Protein AF-A0A382QF85-F1 (afdb_monomer_lite)

Structure (mmCIF, N/CA/C/O backbone):
data_AF-A0A382QF85-F1
#
_entry.id   AF-A0A382QF85-F1
#
loop_
_atom_site.group_PDB
_atom_site.id
_atom_site.type_symbol
_atom_site.label_atom_id
_atom_site.label_alt_id
_atom_site.label_comp_id
_atom_site.label_asym_id
_atom_site.label_entity_id
_atom_site.label_seq_id
_atom_site.pdbx_PDB_ins_code
_atom_site.Cartn_x
_atom_site.Cartn_y
_atom_site.Cartn_z
_atom_site.occupancy
_atom_site.B_iso_or_equiv
_atom_site.auth_seq_id
_atom_site.auth_comp_id
_atom_site.auth_asym_id
_atom_site.auth_atom_id
_atom_site.pdbx_PDB_model_num
ATOM 1 N N . VAL A 1 1 ? -5.054 -23.210 -1.619 1.00 62.28 1 VAL A N 1
ATOM 2 C CA . VAL A 1 1 ? -6.057 -22.125 -1.738 1.00 62.28 1 VAL A CA 1
ATOM 3 C C . VAL A 1 1 ? -5.375 -20.766 -1.770 1.00 62.28 1 VAL A C 1
ATOM 5 O O . VAL A 1 1 ? -5.351 -20.187 -2.841 1.00 62.28 1 VAL A O 1
ATOM 8 N N . PHE A 1 2 ? -4.727 -20.318 -0.685 1.00 68.25 2 PHE A N 1
ATOM 9 C CA . PHE A 1 2 ? -4.034 -19.016 -0.630 1.00 68.25 2 PHE A CA 1
ATOM 10 C C . PHE A 1 2 ? -3.061 -18.765 -1.786 1.00 68.25 2 PHE A C 1
ATOM 12 O O . PHE A 1 2 ? -3.203 -17.769 -2.479 1.00 68.25 2 PHE A O 1
ATOM 19 N N . LYS A 1 3 ? -2.160 -19.715 -2.067 1.00 72.56 3 LYS A N 1
ATOM 20 C CA . LYS A 1 3 ? -1.218 -19.597 -3.188 1.00 72.56 3 LYS A CA 1
ATOM 21 C C . LYS A 1 3 ? -1.907 -19.365 -4.541 1.00 72.56 3 LYS A C 1
ATOM 23 O O . LYS A 1 3 ? -1.475 -18.506 -5.283 1.00 72.56 3 LYS A O 1
ATOM 28 N N . GLY A 1 4 ? -3.015 -20.056 -4.818 1.00 78.44 4 GLY A N 1
ATOM 29 C CA . GLY A 1 4 ? -3.749 -19.868 -6.074 1.00 78.44 4 GLY A CA 1
ATOM 30 C C . GLY A 1 4 ? -4.389 -18.483 -6.193 1.00 78.44 4 GLY A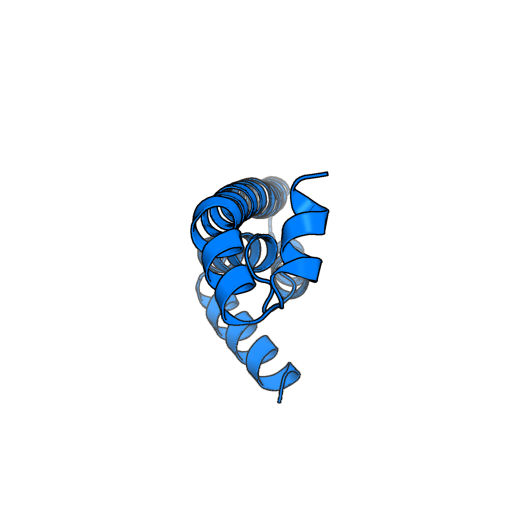 C 1
ATOM 31 O O . GLY A 1 4 ? -4.394 -17.916 -7.273 1.00 78.44 4 GLY A O 1
ATOM 32 N N . ILE A 1 5 ? -4.873 -17.912 -5.084 1.00 78.06 5 ILE A N 1
ATOM 33 C CA . ILE A 1 5 ? -5.433 -16.551 -5.066 1.00 78.06 5 ILE A CA 1
ATOM 34 C C . ILE A 1 5 ? -4.320 -15.524 -5.297 1.00 78.06 5 ILE A C 1
ATOM 36 O O . ILE A 1 5 ? -4.483 -14.606 -6.093 1.00 78.06 5 ILE A O 1
ATOM 40 N N . THR A 1 6 ? -3.182 -15.698 -4.624 1.00 79.50 6 THR A N 1
ATOM 41 C CA . THR A 1 6 ? -2.005 -14.842 -4.793 1.00 79.50 6 THR A CA 1
ATOM 42 C C . THR A 1 6 ? -1.469 -14.902 -6.221 1.00 79.50 6 THR A C 1
ATOM 44 O O . THR A 1 6 ? -1.254 -13.855 -6.820 1.00 79.50 6 THR A O 1
ATOM 47 N N . ASP A 1 7 ? -1.330 -16.101 -6.789 1.00 82.00 7 ASP A N 1
ATOM 48 C CA . ASP A 1 7 ? -0.860 -16.294 -8.162 1.00 82.00 7 ASP A CA 1
ATOM 49 C C . ASP A 1 7 ? -1.811 -15.610 -9.164 1.00 82.00 7 ASP A C 1
ATOM 51 O O . ASP A 1 7 ? -1.347 -14.892 -10.044 1.00 82.00 7 ASP A O 1
ATOM 55 N N . SER A 1 8 ? -3.135 -15.716 -8.976 1.00 83.50 8 SER A N 1
ATOM 56 C CA . SER A 1 8 ? -4.118 -15.011 -9.817 1.00 83.50 8 SER A CA 1
ATOM 57 C C . SER A 1 8 ? -4.055 -13.484 -9.691 1.00 83.50 8 SER A C 1
ATOM 59 O O . SER A 1 8 ? -4.231 -12.782 -10.684 1.00 83.50 8 SER A O 1
ATOM 61 N N . ILE A 1 9 ? -3.807 -12.950 -8.487 1.00 80.50 9 ILE A N 1
ATOM 62 C CA . ILE A 1 9 ? -3.637 -11.502 -8.271 1.00 80.50 9 ILE A CA 1
ATOM 63 C C . ILE A 1 9 ? -2.365 -11.007 -8.963 1.00 80.50 9 ILE A C 1
ATOM 65 O O . ILE A 1 9 ? -2.377 -9.927 -9.545 1.00 80.50 9 ILE A O 1
ATOM 69 N N . ILE A 1 10 ? -1.281 -11.783 -8.905 1.00 81.25 10 ILE A N 1
ATOM 70 C CA . ILE A 1 10 ? 0.007 -11.433 -9.513 1.00 81.25 10 ILE A CA 1
ATOM 71 C C . ILE A 1 10 ? -0.071 -11.506 -11.033 1.00 81.25 10 ILE A C 1
ATOM 73 O O . ILE A 1 10 ? 0.419 -10.601 -11.696 1.00 81.25 10 ILE A O 1
ATOM 77 N N . GLU A 1 11 ? -0.695 -12.547 -11.585 1.00 84.81 11 GLU A N 1
ATOM 78 C CA . GLU A 1 11 ? -0.900 -12.682 -13.028 1.00 84.81 11 GLU A CA 1
ATOM 79 C C . GLU A 1 11 ? -1.717 -11.506 -13.560 1.00 84.81 11 GLU A C 1
ATOM 81 O O . GLU A 1 11 ? -1.262 -10.806 -14.463 1.00 84.81 11 GLU A O 1
ATOM 86 N N . TRP A 1 12 ? -2.849 -11.204 -12.911 1.00 86.75 12 TRP A N 1
ATOM 87 C CA . TRP A 1 12 ? -3.644 -10.029 -13.246 1.00 86.75 12 TRP A CA 1
ATOM 88 C C . TRP A 1 12 ? -2.817 -8.752 -13.114 1.00 86.75 12 TRP A C 1
ATOM 90 O O . TRP A 1 12 ? -2.684 -8.022 -14.080 1.00 86.75 12 TRP A O 1
ATOM 100 N N . ALA A 1 13 ? -2.200 -8.474 -11.966 1.00 84.25 13 ALA A N 1
ATOM 101 C CA . ALA A 1 13 ? -1.465 -7.227 -11.756 1.00 84.25 13 ALA A CA 1
ATOM 102 C C . ALA A 1 13 ? -0.251 -7.073 -12.693 1.00 84.25 13 ALA A C 1
ATOM 104 O O . ALA A 1 13 ? 0.070 -5.954 -13.097 1.00 84.25 13 ALA A O 1
ATOM 105 N N . GLY A 1 14 ? 0.387 -8.180 -13.080 1.00 81.69 14 GLY A N 1
ATOM 106 C CA . GLY A 1 14 ? 1.478 -8.211 -14.048 1.00 81.69 14 GLY A CA 1
ATOM 107 C C . GLY A 1 14 ? 1.066 -7.708 -15.434 1.00 81.69 14 GLY A C 1
ATOM 108 O O . GLY A 1 14 ? 1.845 -6.998 -16.066 1.00 81.69 14 GLY A O 1
ATOM 109 N N . GLU A 1 15 ? -0.169 -7.974 -15.876 1.00 86.94 15 GLU A N 1
ATOM 110 C CA . GLU A 1 15 ? -0.700 -7.468 -17.156 1.00 86.94 15 GLU A CA 1
ATOM 111 C C . GLU A 1 15 ? -0.829 -5.935 -17.186 1.00 86.94 15 GLU A C 1
ATOM 113 O O . GLU A 1 15 ? -0.726 -5.317 -18.246 1.00 86.94 15 GLU A O 1
ATOM 118 N N . TRP A 1 16 ? -1.028 -5.305 -16.025 1.00 85.38 16 TRP A N 1
ATOM 119 C CA . TRP A 1 16 ? -1.232 -3.855 -15.897 1.00 85.38 16 TRP A CA 1
ATOM 120 C C . TRP A 1 16 ? 0.058 -3.088 -15.564 1.00 85.38 16 TRP A C 1
ATOM 122 O O . TRP A 1 16 ? 0.036 -1.856 -15.467 1.00 85.38 16 TRP A O 1
ATOM 132 N N . GLY A 1 17 ? 1.178 -3.789 -15.360 1.00 87.75 17 GLY A N 1
ATOM 133 C CA . GLY A 1 17 ? 2.480 -3.195 -15.055 1.00 87.75 17 GLY A CA 1
ATOM 134 C C . GLY A 1 17 ? 2.442 -2.276 -13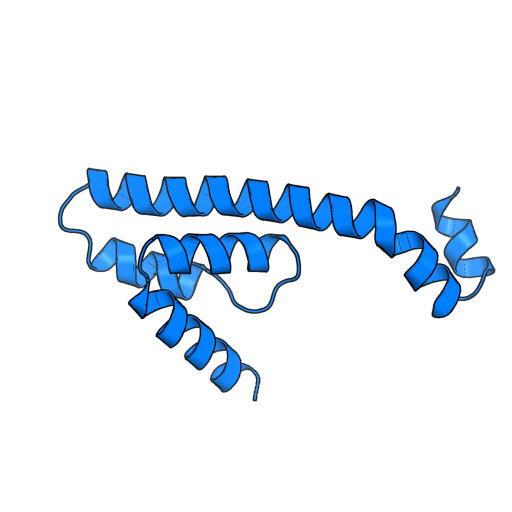.828 1.00 87.75 17 GLY A C 1
ATOM 135 O O . GLY A 1 17 ? 2.054 -2.685 -12.735 1.00 87.75 17 GLY A O 1
ATOM 136 N N . LEU A 1 18 ? 2.831 -1.005 -13.997 1.00 88.44 18 LEU A N 1
ATOM 137 C CA . LEU A 1 18 ? 2.898 -0.023 -12.900 1.00 88.44 18 LEU A CA 1
ATOM 138 C C . LEU A 1 18 ? 1.546 0.212 -12.209 1.00 88.44 18 LEU A C 1
ATOM 140 O O . LEU A 1 18 ? 1.514 0.453 -11.004 1.00 88.44 18 LEU A O 1
ATOM 144 N N . LEU A 1 19 ? 0.432 0.133 -12.943 1.00 88.38 19 LEU A N 1
ATOM 145 C CA . LEU A 1 19 ? -0.901 0.297 -12.356 1.00 88.38 19 LEU A CA 1
ATOM 146 C C . LEU A 1 19 ? -1.284 -0.907 -11.494 1.00 88.38 19 LEU A C 1
ATOM 148 O O . LEU A 1 19 ? -1.822 -0.727 -10.403 1.00 88.38 19 LEU A O 1
ATOM 152 N N . GLY A 1 20 ? -0.962 -2.119 -11.951 1.00 88.19 20 GLY A N 1
ATOM 153 C CA . GLY A 1 20 ? -1.159 -3.333 -11.162 1.00 88.19 20 GLY A CA 1
ATOM 154 C C . GLY A 1 20 ? -0.313 -3.313 -9.892 1.00 88.19 20 GLY A C 1
ATOM 155 O O . GLY A 1 20 ? -0.827 -3.572 -8.805 1.00 88.19 20 GLY A O 1
ATOM 156 N N . LEU A 1 21 ? 0.950 -2.893 -10.007 1.00 88.31 21 LEU A N 1
ATOM 157 C CA . LEU A 1 21 ? 1.840 -2.696 -8.864 1.00 88.31 21 LEU A CA 1
ATOM 158 C C . LEU A 1 21 ? 1.285 -1.681 -7.857 1.00 88.31 21 LEU A C 1
ATOM 160 O O . LEU A 1 21 ? 1.301 -1.950 -6.658 1.00 88.31 21 LEU A O 1
ATOM 164 N N . ALA A 1 22 ? 0.773 -0.540 -8.327 1.00 89.94 22 ALA A N 1
ATOM 165 C CA . ALA A 1 22 ? 0.154 0.457 -7.460 1.00 89.94 22 ALA A CA 1
ATOM 166 C C . ALA A 1 22 ? -1.037 -0.145 -6.696 1.00 89.94 22 ALA A C 1
ATOM 168 O O . ALA A 1 22 ? -1.080 -0.117 -5.470 1.00 89.94 22 ALA A O 1
ATOM 169 N N . VAL A 1 23 ? -1.978 -0.777 -7.402 1.00 88.50 23 VAL A N 1
ATOM 170 C CA . VAL A 1 23 ? -3.170 -1.366 -6.775 1.00 88.50 23 VAL A CA 1
ATOM 171 C C . VAL A 1 23 ? -2.799 -2.430 -5.742 1.00 88.50 23 VAL A C 1
ATOM 173 O O . VAL A 1 23 ? -3.349 -2.420 -4.639 1.00 88.50 23 VAL A O 1
ATOM 176 N N . VAL A 1 24 ? -1.860 -3.322 -6.064 1.00 89.38 24 VAL A N 1
ATOM 177 C CA . VAL A 1 24 ? -1.421 -4.375 -5.139 1.00 89.38 24 VAL A CA 1
ATOM 178 C C . VAL A 1 24 ? -0.687 -3.781 -3.940 1.00 89.38 24 VAL A C 1
ATOM 180 O O . VAL A 1 24 ? -0.999 -4.149 -2.812 1.00 89.38 24 VAL A O 1
ATOM 183 N N . SER A 1 25 ? 0.203 -2.809 -4.150 1.00 88.69 25 SER A N 1
ATOM 184 C CA . SER A 1 25 ? 0.943 -2.149 -3.069 1.00 88.69 25 SER A CA 1
ATOM 185 C C . SER A 1 25 ? 0.033 -1.346 -2.128 1.00 88.69 25 SER A C 1
ATOM 187 O O . SER A 1 25 ? 0.170 -1.436 -0.908 1.00 88.69 25 SER A O 1
ATOM 189 N N . ALA A 1 26 ? -0.954 -0.620 -2.661 1.00 90.44 26 ALA A N 1
ATOM 190 C CA . ALA A 1 26 ? -1.946 0.079 -1.845 1.00 90.44 26 ALA A CA 1
ATOM 191 C C . ALA A 1 26 ? -2.850 -0.891 -1.070 1.00 90.44 26 ALA A C 1
ATOM 193 O O . ALA A 1 26 ? -3.156 -0.665 0.101 1.00 90.44 26 ALA A O 1
ATOM 194 N N . SER A 1 27 ? -3.286 -1.972 -1.721 1.00 87.81 27 SER A N 1
ATOM 195 C CA . SER A 1 27 ? -4.170 -2.966 -1.103 1.00 87.81 27 SER A CA 1
ATOM 196 C C . SER A 1 27 ? -3.459 -3.757 -0.009 1.00 87.81 27 SER A C 1
ATOM 198 O O . SER A 1 27 ? -4.065 -4.056 1.022 1.00 87.81 27 SER A O 1
ATOM 200 N N . GLU A 1 28 ? -2.177 -4.075 -0.209 1.00 86.56 28 GLU A N 1
ATOM 201 C CA . GLU A 1 28 ? -1.339 -4.699 0.811 1.00 86.56 28 GLU A CA 1
ATOM 202 C C . GLU A 1 28 ? -1.255 -3.812 2.054 1.00 86.56 28 GLU A C 1
ATOM 204 O O . GLU A 1 28 ? -1.601 -4.266 3.142 1.00 86.56 28 GLU A O 1
ATOM 209 N N . ALA A 1 29 ? -0.897 -2.537 1.874 1.00 85.44 29 ALA A N 1
ATOM 210 C CA . ALA A 1 29 ? -0.772 -1.577 2.966 1.00 85.44 29 ALA A CA 1
ATOM 211 C C . ALA A 1 29 ? -2.088 -1.349 3.735 1.00 85.44 29 ALA A C 1
ATOM 213 O O . ALA A 1 29 ? -2.060 -0.971 4.905 1.00 85.44 29 ALA A O 1
ATOM 214 N N . ALA A 1 30 ? -3.238 -1.563 3.089 1.00 85.31 30 ALA A N 1
ATOM 215 C CA . ALA A 1 30 ? -4.548 -1.345 3.691 1.00 85.31 30 ALA A CA 1
ATOM 216 C C . ALA A 1 30 ? -5.112 -2.578 4.423 1.00 85.31 30 ALA A C 1
ATOM 218 O O . ALA A 1 30 ? -5.622 -2.437 5.532 1.00 85.31 30 ALA A O 1
ATOM 219 N N . LEU A 1 31 ? -5.119 -3.758 3.784 1.00 79.69 31 LEU A N 1
ATOM 220 C CA . LEU A 1 31 ? -5.928 -4.921 4.216 1.00 79.69 31 LEU A CA 1
ATOM 221 C C . LEU A 1 31 ? -5.249 -6.294 3.997 1.00 79.69 31 LEU A C 1
ATOM 223 O O . LEU A 1 31 ? -5.791 -7.322 4.395 1.00 79.69 31 LEU A O 1
ATOM 227 N N . GLN A 1 32 ? -4.077 -6.295 3.363 1.00 69.06 32 GLN A N 1
ATOM 228 C CA . GLN A 1 32 ? -3.129 -7.395 3.142 1.00 69.06 32 GLN A CA 1
ATOM 229 C C . GLN A 1 32 ? -3.613 -8.724 2.506 1.00 69.06 32 GLN A C 1
ATOM 231 O O . GLN A 1 32 ? -3.726 -9.744 3.188 1.00 69.06 32 GLN A O 1
ATOM 236 N N . PRO A 1 33 ? -3.777 -8.769 1.164 1.00 66.69 33 PRO A N 1
ATOM 237 C CA . PRO A 1 33 ? -4.010 -10.022 0.426 1.00 66.69 33 PRO A CA 1
ATOM 238 C C . PRO A 1 33 ? -2.766 -10.685 -0.214 1.00 66.69 33 PRO A C 1
ATOM 240 O O . PRO A 1 33 ? -2.680 -11.912 -0.215 1.00 66.69 33 PRO A O 1
ATOM 243 N N . ALA A 1 34 ? -1.807 -9.941 -0.780 1.00 69.88 34 ALA A N 1
ATOM 244 C CA . ALA A 1 34 ? -0.612 -10.511 -1.426 1.00 69.88 34 ALA A CA 1
ATOM 245 C C . ALA A 1 34 ? 0.590 -9.544 -1.362 1.00 69.88 34 ALA A C 1
ATOM 247 O O . ALA A 1 34 ? 0.367 -8.345 -1.530 1.00 69.88 34 ALA A O 1
ATOM 248 N N . PRO A 1 35 ? 1.837 -10.033 -1.167 1.00 77.12 35 PRO A N 1
ATOM 249 C CA . PRO A 1 35 ? 3.023 -9.175 -1.115 1.00 77.12 35 PRO A CA 1
ATOM 250 C C . PRO A 1 35 ? 3.337 -8.555 -2.492 1.00 77.12 35 PRO A C 1
ATOM 252 O O . PRO A 1 35 ? 3.460 -9.303 -3.471 1.00 77.12 35 PRO A O 1
ATOM 255 N N . PRO A 1 36 ? 3.517 -7.226 -2.601 1.00 79.75 36 PRO A N 1
ATOM 256 C CA . PRO A 1 36 ? 3.865 -6.539 -3.841 1.00 79.75 36 PRO A CA 1
ATOM 257 C C . PRO A 1 36 ? 5.282 -6.881 -4.307 1.00 79.75 36 PRO A C 1
ATOM 259 O O . PRO A 1 36 ? 5.580 -6.709 -5.485 1.00 79.75 36 PRO A O 1
ATOM 262 N N . ASP A 1 37 ? 6.144 -7.419 -3.438 1.00 82.06 37 ASP A N 1
ATOM 263 C CA . ASP A 1 37 ? 7.498 -7.872 -3.783 1.00 82.06 37 ASP A CA 1
ATOM 264 C C . ASP A 1 37 ? 7.503 -8.866 -4.950 1.00 82.06 37 ASP A C 1
ATOM 266 O O . ASP A 1 37 ? 8.402 -8.849 -5.792 1.00 82.06 37 ASP A O 1
ATOM 270 N N . LEU A 1 38 ? 6.459 -9.697 -5.038 1.00 80.44 38 LEU A N 1
ATOM 271 C CA . LEU A 1 38 ? 6.292 -10.680 -6.108 1.00 80.44 38 LEU A CA 1
ATOM 272 C C . LEU A 1 38 ? 6.067 -10.029 -7.482 1.00 80.44 38 LEU A C 1
ATOM 274 O O . LEU A 1 38 ? 6.306 -10.676 -8.497 1.00 80.44 38 LEU A O 1
ATOM 278 N N . LEU A 1 39 ? 5.660 -8.756 -7.517 1.00 84.12 39 LEU A N 1
ATOM 279 C CA . LEU A 1 39 ? 5.547 -7.935 -8.726 1.00 84.12 39 LEU A CA 1
ATOM 280 C C . LEU A 1 39 ? 6.763 -7.023 -8.914 1.00 84.12 39 LEU A C 1
ATOM 282 O O . LEU A 1 39 ? 7.268 -6.899 -10.027 1.00 84.12 39 LEU A O 1
ATOM 286 N N . VAL A 1 40 ? 7.277 -6.415 -7.841 1.00 86.62 40 VAL A N 1
ATOM 287 C CA . VAL A 1 40 ? 8.423 -5.492 -7.918 1.00 86.62 40 VAL A CA 1
ATOM 288 C C . VAL A 1 40 ? 9.662 -6.194 -8.471 1.00 86.62 40 VAL A C 1
ATOM 290 O O . VAL A 1 40 ? 10.308 -5.661 -9.371 1.00 86.62 40 VAL A O 1
ATOM 293 N N . ILE A 1 41 ? 9.990 -7.392 -7.976 1.00 88.06 41 ILE A N 1
ATOM 294 C CA . ILE A 1 41 ? 11.193 -8.127 -8.394 1.00 88.06 41 ILE A CA 1
ATOM 295 C C . ILE A 1 41 ? 11.207 -8.398 -9.910 1.00 88.06 41 ILE A C 1
ATOM 297 O O . ILE A 1 41 ? 12.168 -7.982 -10.559 1.00 88.06 41 ILE A O 1
ATOM 301 N N . PRO A 1 42 ? 10.192 -9.050 -10.518 1.00 87.50 42 PRO A N 1
ATOM 302 C CA . PRO A 1 42 ? 10.211 -9.302 -11.957 1.00 87.50 42 PRO A CA 1
ATOM 303 C C . PRO A 1 42 ? 10.180 -8.014 -12.789 1.00 87.50 42 PRO A C 1
ATOM 305 O O . PRO A 1 42 ? 10.838 -7.958 -13.824 1.00 87.50 42 PRO A O 1
ATOM 308 N N . MET A 1 43 ? 9.489 -6.963 -12.334 1.00 86.94 43 MET A N 1
ATOM 309 C CA . MET A 1 43 ? 9.456 -5.679 -13.045 1.00 86.94 43 MET A CA 1
ATOM 310 C C . MET A 1 43 ? 10.816 -4.975 -13.047 1.00 86.94 43 MET A C 1
ATOM 312 O O . MET A 1 43 ? 11.225 -4.442 -14.073 1.00 86.94 43 MET A O 1
ATOM 316 N N . VAL A 1 44 ? 11.539 -4.995 -11.924 1.00 89.94 44 VAL A N 1
ATOM 317 C CA . VAL A 1 44 ? 12.894 -4.427 -11.834 1.00 89.94 44 VAL A CA 1
ATOM 318 C C . VAL A 1 44 ? 13.888 -5.245 -12.658 1.00 89.94 44 VAL A C 1
ATOM 320 O O . VAL A 1 44 ? 14.758 -4.669 -13.303 1.00 89.94 44 VAL A O 1
ATOM 323 N N . LEU A 1 45 ? 13.759 -6.576 -12.673 1.00 88.81 45 LEU A N 1
ATOM 324 C CA . LEU A 1 45 ? 14.607 -7.445 -13.498 1.00 88.81 45 LEU A CA 1
ATOM 325 C C . LEU A 1 45 ? 14.361 -7.261 -15.004 1.00 88.81 45 LEU A C 1
ATOM 327 O O . LEU A 1 45 ? 15.279 -7.476 -15.790 1.00 88.81 45 LEU A O 1
ATOM 331 N N . GLY A 1 46 ? 13.142 -6.885 -15.395 1.00 87.25 46 GLY A N 1
ATOM 332 C CA . GLY A 1 46 ? 12.771 -6.574 -16.777 1.00 87.25 46 GLY A CA 1
ATOM 333 C C . GLY A 1 46 ? 12.975 -5.112 -17.182 1.00 87.25 46 GLY A C 1
ATOM 334 O O . GLY A 1 46 ? 12.607 -4.752 -18.295 1.00 87.25 46 GLY A O 1
ATOM 335 N N . ALA A 1 47 ? 13.509 -4.263 -16.301 1.00 89.69 47 ALA A N 1
ATOM 336 C CA . ALA A 1 47 ? 13.710 -2.847 -16.581 1.00 89.69 47 ALA A CA 1
ATOM 337 C C . ALA A 1 47 ? 14.958 -2.615 -17.449 1.00 89.69 47 ALA A C 1
ATOM 339 O O . ALA A 1 47 ? 16.057 -3.054 -17.108 1.00 89.69 47 ALA A O 1
ATOM 340 N N . ASP A 1 48 ? 14.800 -1.858 -18.535 1.00 88.94 48 ASP A N 1
ATOM 341 C CA . ASP A 1 48 ? 15.886 -1.540 -19.471 1.00 88.94 48 ASP A CA 1
ATOM 342 C C . ASP A 1 48 ? 16.784 -0.387 -18.984 1.00 88.94 48 ASP A C 1
ATOM 344 O O . ASP A 1 48 ? 17.896 -0.194 -19.485 1.00 88.94 48 ASP A O 1
ATOM 348 N N . SER A 1 49 ? 16.323 0.403 -18.006 1.00 92.62 49 SER A N 1
ATOM 349 C CA . SER A 1 49 ? 17.053 1.564 -17.499 1.00 92.62 49 SER A CA 1
ATOM 350 C C . SER A 1 49 ? 16.885 1.797 -15.995 1.00 92.62 49 SER A C 1
ATOM 352 O O . SER A 1 49 ? 15.887 1.429 -15.375 1.00 92.62 49 SER A O 1
ATOM 354 N N . SER A 1 50 ? 17.843 2.512 -15.394 1.00 90.62 50 SER A N 1
ATOM 355 C CA . SER A 1 50 ? 17.750 2.944 -13.991 1.00 90.62 50 SER A CA 1
ATOM 356 C C . SER A 1 50 ? 16.568 3.884 -13.726 1.00 90.62 50 SER A C 1
ATOM 358 O O . SER A 1 50 ? 16.113 3.982 -12.587 1.00 90.62 50 SER A O 1
ATOM 360 N N . LEU A 1 51 ? 16.078 4.587 -14.755 1.00 92.50 51 LEU A N 1
ATOM 361 C CA . LEU A 1 51 ? 14.904 5.453 -14.640 1.00 92.50 51 LEU A CA 1
ATOM 362 C C . LEU A 1 51 ? 13.623 4.628 -14.481 1.00 92.50 51 LEU A C 1
ATOM 364 O O . LEU A 1 51 ? 12.769 5.000 -13.678 1.00 92.50 51 LEU A O 1
ATOM 368 N N . ASP A 1 52 ? 13.524 3.490 -15.167 1.00 90.12 52 ASP A N 1
ATOM 369 C CA . ASP A 1 52 ? 12.373 2.588 -15.058 1.00 90.12 52 ASP A CA 1
ATOM 370 C C . ASP A 1 52 ? 12.320 1.939 -13.672 1.00 90.12 52 ASP A C 1
ATOM 372 O O . ASP A 1 52 ? 11.268 1.914 -13.035 1.00 90.12 52 ASP A O 1
ATOM 376 N N . ILE A 1 53 ? 13.474 1.518 -13.142 1.00 91.94 53 ILE A N 1
ATOM 377 C CA . ILE A 1 53 ? 13.589 1.011 -11.764 1.00 91.94 53 ILE A CA 1
ATOM 378 C C . ILE A 1 53 ? 13.125 2.072 -10.761 1.00 91.94 53 ILE A C 1
ATOM 380 O O . ILE A 1 53 ? 12.355 1.775 -9.845 1.00 91.94 53 ILE A O 1
ATOM 384 N N . LEU A 1 54 ? 13.561 3.322 -10.940 1.00 93.62 54 LEU A N 1
ATOM 385 C CA . LEU A 1 54 ? 13.157 4.421 -10.069 1.00 93.62 54 LEU A CA 1
ATOM 386 C C . LEU A 1 54 ? 11.647 4.672 -10.147 1.00 93.62 54 LEU A C 1
ATOM 388 O O . LEU A 1 54 ? 11.019 4.872 -9.109 1.00 93.62 54 LEU A O 1
ATOM 392 N N . ALA A 1 55 ? 11.051 4.606 -11.339 1.00 92.69 55 ALA A N 1
ATOM 393 C CA . ALA A 1 55 ? 9.608 4.738 -11.515 1.00 92.69 55 ALA A CA 1
ATOM 394 C C . ALA A 1 55 ? 8.836 3.621 -10.793 1.00 92.69 55 ALA A C 1
ATOM 396 O O . ALA A 1 55 ? 7.890 3.916 -10.064 1.00 92.69 55 ALA A O 1
ATOM 397 N N . ILE A 1 56 ? 9.266 2.361 -10.927 1.00 91.75 56 ILE A N 1
ATOM 398 C C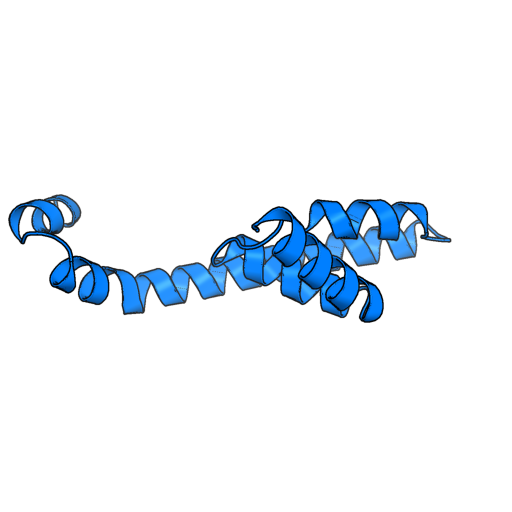A . ILE A 1 56 ? 8.665 1.201 -10.246 1.00 91.75 56 ILE A CA 1
ATOM 399 C C . ILE A 1 56 ? 8.670 1.404 -8.726 1.00 91.75 56 ILE A C 1
ATOM 401 O O . ILE A 1 56 ? 7.626 1.308 -8.077 1.00 91.75 56 ILE A O 1
ATOM 405 N N . VAL A 1 57 ? 9.833 1.730 -8.153 1.00 91.50 57 VAL A N 1
ATOM 406 C CA . VAL A 1 57 ? 9.991 1.914 -6.701 1.00 91.50 57 VAL A CA 1
ATOM 407 C C . VAL A 1 57 ? 9.182 3.109 -6.200 1.00 91.50 57 VAL A C 1
ATOM 409 O O . VAL A 1 57 ? 8.554 3.035 -5.141 1.00 91.50 57 VAL A O 1
ATOM 412 N N . LEU A 1 58 ? 9.156 4.207 -6.955 1.00 94.06 58 LEU A N 1
ATOM 413 C CA . LEU A 1 58 ? 8.436 5.418 -6.573 1.00 94.06 58 LEU A CA 1
ATOM 414 C C . LEU A 1 58 ? 6.919 5.202 -6.601 1.00 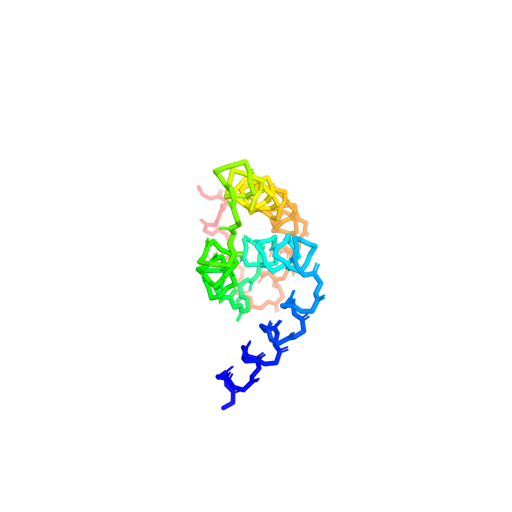94.06 58 LEU A C 1
ATOM 416 O O . LEU A 1 58 ? 6.229 5.611 -5.667 1.00 94.06 58 LEU A O 1
ATOM 420 N N . VAL A 1 59 ? 6.410 4.501 -7.618 1.00 94.44 59 VAL A N 1
ATOM 421 C CA . VAL A 1 59 ? 4.997 4.111 -7.706 1.00 94.44 59 VAL A CA 1
ATOM 422 C C . VAL A 1 59 ? 4.612 3.206 -6.541 1.00 94.44 59 VAL A C 1
ATOM 424 O O . VAL A 1 59 ? 3.630 3.501 -5.862 1.00 94.44 59 VAL A O 1
ATOM 427 N N . ALA A 1 60 ? 5.396 2.160 -6.258 1.00 92.25 60 ALA A N 1
ATOM 428 C CA . ALA A 1 60 ? 5.146 1.279 -5.118 1.00 92.25 60 ALA A CA 1
ATOM 429 C C . ALA A 1 60 ? 5.126 2.064 -3.797 1.00 92.25 60 ALA A C 1
ATOM 431 O O . ALA A 1 60 ? 4.187 1.957 -3.016 1.00 92.25 60 ALA A O 1
ATOM 432 N N . THR A 1 61 ? 6.113 2.934 -3.576 1.00 93.00 61 THR A N 1
ATOM 433 C CA . THR A 1 61 ? 6.227 3.705 -2.329 1.00 93.00 61 THR A CA 1
ATOM 434 C C . THR A 1 61 ? 5.051 4.663 -2.138 1.00 93.00 61 THR A C 1
ATOM 436 O O . THR A 1 61 ? 4.422 4.671 -1.081 1.00 93.00 61 THR A O 1
ATOM 439 N N . ILE A 1 62 ? 4.723 5.466 -3.156 1.00 96.00 62 ILE A N 1
ATOM 440 C CA . ILE A 1 62 ? 3.614 6.427 -3.072 1.00 96.00 62 ILE A CA 1
ATOM 441 C C . ILE A 1 62 ? 2.291 5.688 -2.890 1.00 96.00 62 ILE A C 1
ATOM 443 O O . ILE A 1 62 ? 1.474 6.077 -2.056 1.00 96.00 62 ILE A O 1
ATOM 447 N N . SER A 1 63 ? 2.081 4.614 -3.649 1.00 93.38 63 SER A N 1
ATOM 448 C CA . SER A 1 63 ? 0.840 3.857 -3.584 1.00 93.38 63 SER A CA 1
ATOM 449 C C . SER A 1 63 ? 0.665 3.147 -2.242 1.00 93.38 63 SER A C 1
ATOM 451 O O . SER A 1 63 ? -0.427 3.190 -1.682 1.00 93.38 63 SER A O 1
ATOM 453 N N . SER A 1 64 ? 1.745 2.613 -1.666 1.00 92.62 64 SER A N 1
ATOM 454 C CA . SER A 1 64 ? 1.762 2.070 -0.305 1.00 92.62 64 SER A CA 1
ATOM 455 C C . SER A 1 64 ? 1.340 3.115 0.732 1.00 92.62 64 SER A C 1
ATOM 457 O O . SER A 1 64 ? 0.439 2.861 1.528 1.00 92.62 64 SER A O 1
ATOM 459 N N . VAL A 1 65 ? 1.906 4.329 0.685 1.00 94.81 65 VAL A N 1
ATOM 460 C CA . VAL A 1 65 ? 1.528 5.412 1.612 1.00 94.81 65 VAL A CA 1
ATOM 461 C C . VAL A 1 65 ? 0.054 5.788 1.454 1.00 94.81 65 VAL A C 1
ATOM 463 O O . VAL A 1 65 ? -0.654 5.936 2.449 1.00 94.81 65 VAL A O 1
ATOM 466 N N . VAL A 1 66 ? -0.436 5.906 0.217 1.00 94.75 66 VAL A N 1
ATOM 467 C CA . VAL A 1 66 ? -1.856 6.189 -0.053 1.00 94.75 66 VAL A CA 1
ATOM 468 C C . VAL A 1 66 ? -2.752 5.068 0.479 1.00 94.75 66 VAL A C 1
ATOM 470 O O . VAL A 1 66 ? -3.764 5.348 1.121 1.00 94.75 66 VAL A O 1
ATOM 473 N N . GLY A 1 67 ? -2.363 3.810 0.266 1.00 92.38 67 GLY A N 1
ATOM 474 C CA . GLY A 1 67 ? -3.049 2.636 0.798 1.00 92.38 67 GLY A CA 1
ATOM 475 C C . GLY A 1 67 ? -3.099 2.631 2.323 1.00 92.38 67 GLY A C 1
ATOM 476 O O . GLY A 1 67 ? -4.169 2.442 2.893 1.00 92.38 67 GLY A O 1
ATOM 477 N N . ALA A 1 68 ? -1.983 2.938 2.987 1.00 92.06 68 ALA A N 1
ATOM 478 C CA . ALA A 1 68 ? -1.900 3.025 4.442 1.00 92.06 68 ALA A CA 1
ATOM 479 C C . ALA A 1 68 ? -2.790 4.141 5.009 1.00 92.06 68 ALA A C 1
ATOM 481 O O . ALA A 1 68 ? -3.502 3.930 5.989 1.00 92.06 68 ALA A O 1
ATOM 482 N N . VAL A 1 69 ? -2.806 5.320 4.377 1.00 94.69 69 VAL A N 1
ATOM 483 C CA . VAL A 1 69 ? -3.691 6.429 4.775 1.00 94.69 69 VAL A CA 1
ATOM 484 C C . VAL A 1 69 ? -5.162 6.051 4.581 1.00 94.69 69 VAL A C 1
ATOM 486 O O . VAL A 1 69 ? -5.985 6.302 5.463 1.00 94.69 69 VAL A O 1
ATOM 489 N N . GLY A 1 70 ? -5.500 5.411 3.459 1.00 93.00 70 GLY A N 1
ATOM 490 C CA . GLY A 1 70 ? -6.848 4.905 3.200 1.00 93.00 70 GLY A CA 1
ATOM 491 C C . GLY A 1 70 ? -7.277 3.838 4.211 1.00 93.00 70 GLY A C 1
ATOM 492 O O . GLY A 1 70 ? -8.364 3.930 4.781 1.00 93.00 70 GLY A O 1
ATOM 493 N N . GLY A 1 71 ? -6.399 2.874 4.493 1.00 91.00 71 GLY A N 1
ATOM 494 C CA . GLY A 1 71 ? -6.600 1.824 5.491 1.00 91.00 71 GLY A CA 1
ATOM 495 C C . GLY A 1 71 ? -6.773 2.384 6.901 1.00 91.00 71 GLY A C 1
ATOM 496 O O . GLY A 1 71 ? -7.690 1.980 7.613 1.00 91.00 71 GLY A O 1
ATOM 497 N N . TYR A 1 72 ? -5.976 3.388 7.278 1.00 91.00 72 TYR A N 1
ATOM 498 C CA . TYR A 1 72 ? -6.146 4.114 8.536 1.00 91.00 72 TYR A CA 1
ATOM 499 C C . TYR A 1 72 ? -7.517 4.791 8.615 1.00 91.00 72 TYR A C 1
ATOM 501 O O . TYR A 1 72 ? -8.209 4.663 9.623 1.00 91.00 72 TYR A O 1
ATOM 509 N N . GLY A 1 73 ? -7.952 5.450 7.536 1.00 91.44 73 GLY A N 1
ATOM 510 C CA . GLY A 1 73 ? -9.290 6.033 7.447 1.00 91.44 73 GLY A CA 1
ATOM 511 C C . GLY A 1 73 ? -10.384 4.990 7.682 1.00 91.44 73 GLY A C 1
ATOM 512 O O . GLY A 1 73 ? -11.252 5.188 8.530 1.00 91.44 73 GLY A O 1
ATOM 513 N N . ILE A 1 74 ? -10.307 3.844 6.999 1.00 89.44 74 ILE A N 1
ATOM 514 C CA . ILE A 1 74 ? -11.231 2.720 7.213 1.00 89.44 74 ILE A CA 1
ATOM 515 C C . ILE A 1 74 ? -11.197 2.268 8.677 1.00 89.44 74 ILE A C 1
ATOM 517 O O . ILE A 1 74 ? -12.253 2.083 9.274 1.00 89.44 74 ILE A O 1
ATOM 521 N N . GLY A 1 75 ? -10.015 2.149 9.284 1.00 88.56 75 GLY A N 1
ATOM 522 C CA . GLY A 1 75 ? -9.859 1.786 10.692 1.00 88.56 75 GLY A CA 1
ATOM 523 C C . GLY A 1 75 ? -10.533 2.770 11.651 1.00 88.56 75 GLY A C 1
ATOM 524 O O . GLY A 1 75 ? -11.220 2.345 12.576 1.00 88.56 75 GLY A O 1
ATOM 525 N N . VAL A 1 76 ? -10.413 4.076 11.406 1.00 88.69 76 VAL A N 1
ATOM 526 C CA . VAL A 1 76 ? -11.047 5.113 12.235 1.00 88.69 76 VAL A CA 1
ATOM 527 C C . VAL A 1 76 ? -12.574 5.051 12.148 1.00 88.69 76 VAL A C 1
ATOM 529 O O . VAL A 1 76 ? -13.247 5.124 13.175 1.00 88.69 76 VAL A O 1
ATOM 532 N N . TYR A 1 77 ? -13.137 4.890 10.946 1.00 88.62 77 TYR A N 1
ATOM 533 C CA . TYR A 1 77 ? -14.594 4.899 10.761 1.00 88.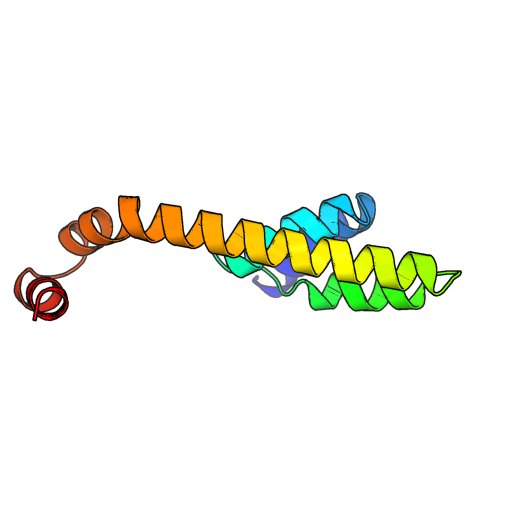62 77 TYR A CA 1
ATOM 534 C C . TYR A 1 77 ? -15.257 3.553 11.067 1.00 88.62 77 TYR A C 1
ATOM 536 O O . TYR A 1 77 ? -16.359 3.518 11.612 1.00 88.62 77 TYR A O 1
ATOM 544 N N . ALA A 1 78 ? -14.614 2.444 10.705 1.00 88.00 78 ALA A N 1
ATOM 545 C CA . ALA A 1 78 ? -15.185 1.106 10.810 1.00 88.00 78 ALA A CA 1
ATOM 546 C C . ALA A 1 78 ? -14.679 0.323 12.032 1.00 88.00 78 ALA A C 1
ATOM 548 O O . ALA A 1 78 ? -15.342 -0.623 12.448 1.00 88.00 78 ALA A O 1
ATOM 549 N N . GLY A 1 79 ? -13.554 0.708 12.643 1.00 86.75 79 GLY A N 1
ATOM 550 C CA . GLY A 1 79 ? -12.925 -0.049 13.729 1.00 86.75 79 GLY A CA 1
ATOM 551 C C . GLY A 1 79 ? -13.824 -0.211 14.952 1.00 86.75 79 GLY A C 1
ATOM 552 O O . GLY A 1 79 ? -14.176 -1.333 15.311 1.00 86.75 79 GLY A O 1
ATOM 553 N N . ARG A 1 80 ? -14.254 0.898 15.566 1.00 84.00 80 ARG A N 1
ATOM 554 C CA . ARG A 1 80 ? -15.114 0.879 16.763 1.00 84.00 80 ARG A CA 1
ATOM 555 C C . ARG A 1 80 ? -16.484 0.210 16.539 1.00 84.00 80 ARG A C 1
ATOM 557 O O . ARG A 1 80 ? -16.803 -0.687 17.316 1.00 84.00 80 ARG A O 1
ATOM 564 N N . PRO A 1 81 ? -17.259 0.522 15.477 1.00 85.12 81 PRO A N 1
ATOM 565 C CA . PRO A 1 81 ? -18.556 -0.126 15.263 1.00 85.12 81 PRO A CA 1
ATOM 566 C C . PRO A 1 81 ? -18.445 -1.618 14.920 1.00 85.12 81 PRO A C 1
ATOM 568 O O . PRO A 1 81 ? -19.358 -2.380 15.232 1.00 85.12 81 PRO A O 1
ATOM 571 N N . ILE A 1 82 ? -17.352 -2.068 14.290 1.00 86.88 82 ILE A N 1
ATOM 572 C CA . ILE A 1 82 ? -17.101 -3.504 14.095 1.00 86.88 82 ILE A CA 1
ATOM 573 C C . ILE A 1 82 ? -16.746 -4.156 15.436 1.00 86.88 82 ILE A C 1
ATOM 575 O O . ILE A 1 82 ? -17.307 -5.197 15.771 1.00 86.88 82 ILE A O 1
ATOM 579 N N . LEU A 1 83 ? -15.865 -3.542 16.228 1.00 85.25 83 LEU A N 1
ATOM 580 C CA . LEU A 1 83 ? -15.458 -4.072 17.531 1.00 85.25 83 LEU A CA 1
ATOM 581 C C . LEU A 1 83 ? -16.634 -4.202 18.500 1.00 85.25 83 LEU A C 1
ATOM 583 O O . LEU A 1 83 ? -16.796 -5.262 19.088 1.00 85.25 83 LEU A O 1
ATOM 587 N N . GLU A 1 84 ? -17.501 -3.197 18.608 1.00 85.06 84 GLU A N 1
ATOM 588 C CA . GLU A 1 84 ? -18.708 -3.245 19.453 1.00 85.06 84 GLU A CA 1
ATOM 589 C C . GLU A 1 84 ? -19.690 -4.354 19.030 1.00 85.06 84 GLU A C 1
ATOM 591 O O . GLU A 1 84 ? -20.488 -4.832 19.833 1.00 85.06 84 GLU A O 1
ATOM 596 N N . ARG A 1 85 ? -19.631 -4.805 17.770 1.00 85.44 85 ARG A N 1
ATOM 597 C CA . ARG A 1 85 ? -20.506 -5.861 17.244 1.00 85.44 85 ARG A CA 1
ATOM 598 C C . ARG A 1 85 ? -19.984 -7.276 17.499 1.00 85.44 85 ARG A C 1
ATOM 600 O O . ARG A 1 85 ? -20.779 -8.213 17.513 1.00 85.44 85 ARG A O 1
ATOM 607 N N . PHE A 1 86 ? -18.669 -7.437 17.651 1.00 85.56 86 PHE A N 1
ATOM 608 C CA . PHE A 1 86 ? -18.006 -8.744 17.761 1.00 85.56 86 PHE A CA 1
ATOM 609 C C . PHE A 1 86 ? -17.267 -8.967 19.089 1.00 85.56 86 PHE A C 1
ATOM 611 O O . PHE A 1 86 ? -16.980 -10.114 19.431 1.00 85.56 86 PHE A O 1
ATOM 618 N N . ALA A 1 87 ? -16.957 -7.913 19.842 1.00 82.88 87 ALA A N 1
ATOM 619 C CA . ALA A 1 87 ? -16.248 -7.971 21.115 1.00 82.88 87 ALA A CA 1
ATOM 620 C C . ALA A 1 87 ? -17.151 -7.540 22.280 1.00 82.88 87 ALA A C 1
ATOM 622 O O . ALA A 1 87 ? -18.118 -6.808 22.107 1.00 82.88 87 ALA A O 1
ATOM 623 N N . SER A 1 88 ? -16.825 -8.005 23.489 1.00 78.62 88 SER A N 1
ATOM 624 C CA . SER A 1 88 ? -17.548 -7.620 24.707 1.00 78.62 88 SER A CA 1
ATOM 625 C C . SER A 1 88 ? -17.206 -6.194 25.153 1.00 78.62 88 SER A C 1
ATOM 627 O O . SER A 1 88 ? -16.054 -5.772 25.018 1.00 78.62 88 SER A O 1
ATOM 629 N N . ASP A 1 89 ? -18.159 -5.500 25.780 1.00 78.12 89 ASP A N 1
ATOM 630 C CA . ASP A 1 89 ? -17.992 -4.125 26.282 1.00 78.12 89 ASP A CA 1
ATOM 631 C C . ASP A 1 89 ? -16.763 -3.966 27.193 1.00 78.12 89 ASP A C 1
ATOM 633 O O . ASP A 1 89 ? -16.050 -2.968 27.128 1.00 78.12 89 ASP A O 1
ATOM 637 N N . ALA A 1 90 ? -16.445 -4.991 27.993 1.00 76.81 90 ALA A N 1
ATOM 638 C CA . ALA A 1 90 ? -15.267 -5.006 28.860 1.00 76.81 90 ALA A CA 1
ATOM 639 C C . ALA A 1 90 ? -13.933 -5.018 28.086 1.00 76.81 90 ALA A C 1
ATOM 641 O O . ALA A 1 90 ? -12.915 -4.561 28.603 1.00 76.81 90 ALA A O 1
ATOM 642 N N . THR A 1 91 ? -13.910 -5.560 26.863 1.00 77.62 91 THR A N 1
ATOM 643 C CA . THR A 1 91 ? -12.736 -5.536 25.975 1.00 77.62 91 THR A CA 1
ATOM 644 C C . THR A 1 91 ? -12.628 -4.204 25.244 1.00 77.62 91 THR A C 1
ATOM 646 O O . THR A 1 91 ? -11.527 -3.672 25.137 1.00 77.62 91 THR A O 1
ATOM 649 N N . VAL A 1 92 ? -13.755 -3.641 24.796 1.00 79.06 92 VAL A N 1
ATOM 650 C CA . VAL A 1 92 ? -13.790 -2.333 24.122 1.00 79.06 92 VAL A CA 1
ATOM 651 C C . VAL A 1 92 ? -13.381 -1.217 25.085 1.00 79.06 92 VAL A C 1
ATOM 653 O O . VAL A 1 92 ? -12.556 -0.385 24.727 1.00 79.06 92 VAL A O 1
ATOM 656 N N . ALA A 1 93 ? -13.840 -1.263 26.339 1.00 81.69 93 ALA A N 1
ATOM 657 C CA . ALA A 1 93 ? -13.496 -0.277 27.366 1.00 81.69 93 ALA A CA 1
ATOM 658 C C . ALA A 1 93 ? -11.991 -0.189 27.672 1.00 81.69 93 ALA A C 1
ATOM 660 O O . ALA A 1 93 ? -11.542 0.823 28.194 1.00 81.69 93 ALA A O 1
ATOM 661 N N . ARG A 1 94 ? -11.195 -1.220 27.341 1.00 82.06 94 ARG A N 1
ATOM 662 C CA . ARG A 1 94 ? -9.728 -1.184 27.491 1.00 82.06 94 ARG A CA 1
ATOM 663 C C . ARG A 1 94 ? -9.029 -0.290 26.468 1.00 82.06 94 ARG A C 1
ATOM 665 O O . ARG A 1 94 ? -7.866 0.032 26.671 1.00 82.06 94 ARG A O 1
ATOM 672 N N . LEU A 1 95 ? -9.705 0.061 25.376 1.00 78.44 95 LEU A N 1
ATOM 673 C CA . LEU A 1 95 ? -9.174 0.944 24.335 1.00 78.44 95 LEU A CA 1
ATOM 674 C C . LEU A 1 95 ? -9.300 2.427 24.712 1.00 78.44 95 LEU A C 1
ATOM 676 O O . LEU A 1 95 ? -8.602 3.251 24.134 1.00 78.44 95 LEU A O 1
ATOM 680 N N . ASP A 1 96 ? -10.170 2.740 25.677 1.00 78.38 96 ASP A N 1
ATOM 681 C CA . ASP A 1 96 ? -10.459 4.099 26.146 1.00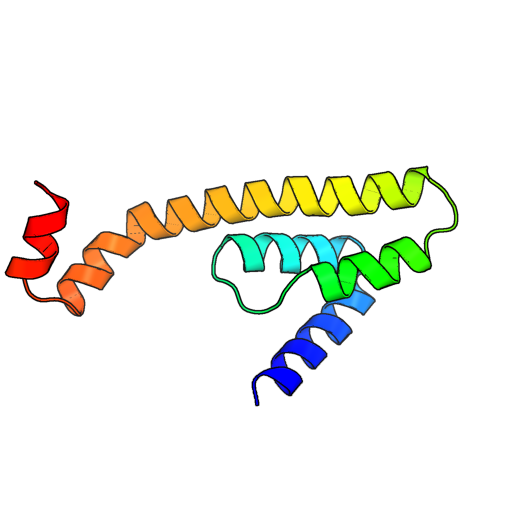 78.38 96 ASP A CA 1
ATOM 682 C C . ASP A 1 96 ? -9.677 4.460 27.438 1.00 78.38 96 ASP A C 1
ATOM 684 O O . ASP A 1 96 ? -9.964 5.488 28.056 1.00 78.38 96 ASP A O 1
ATOM 688 N N . VAL A 1 97 ? -8.733 3.606 27.872 1.00 63.34 97 VAL A N 1
ATOM 689 C CA . VAL A 1 97 ? -7.935 3.752 29.114 1.00 63.34 97 VAL A CA 1
ATOM 690 C C . VAL A 1 97 ? -6.642 4.517 28.870 1.00 63.34 97 VAL A C 1
ATOM 692 O O . VAL A 1 97 ? -5.947 4.197 27.880 1.00 63.34 97 VAL A O 1
#

InterPro domains:
  IPR051311 DedA domain-containing protein [PTHR42709] (7-87)

pLDDT: mean 85.51, std 7.03, range [62.28, 96.0]

Foldseek 3Di:
DLVVVQVVLLVVLLVVQLVSLLVQLLQCLQPRRYDSCSRLVVQCVPDPDPVSNVSSVVSSVVSNVVSNVVNVVCCVVVVLVVCVVPDDPVVSVVVVD

Secondary structure (DSSP, 8-state):
-HHHHHHHHHHHHHHTTHHHHHHHHHHHHHH-SS-THHHHHHHHHT-SSHHHHHHHHHHHHHHHHHHHHHHHHHHHHHHHHHHHHHS-HHHHGGGG-

Organism: NCBI:txid408172

Sequence (97 aa):
VFKGITDSIIEWAGEWGLLGLAVVSASEAALQPAPPDLLVIPMVLGADSSLDILAIVLVATISSVVGAVGGYGIGVYAGRPILERFASDATVARLDV

Radius of gyration: 17.45 Å; chains: 1; bounding box: 38×29×49 Å